Protein AF-A0A853IMN4-F1 (afdb_monomer_lite)

Radius of gyration: 18.8 Å; chains: 1; bounding box: 45×35×50 Å

Foldseek 3Di:
DDQDVVCLQPFWRWKDFPNHTDDCVQWPDWDFDFDLALPARKIKTKGQCPVVCVCPVVVDDAQGKMWTFTDDSVCPPDHTFIFIWGFHDWDADPRRITIGITGGPQSVQLQDFDQAKDKAAQHFLQRLVVVSGPPDDDDDDGDGSDDIFMRHGRRGNSVSNVVVCVVRVHTDGDDTDD

pLDDT: mean 88.65, std 12.36, range [36.19, 98.19]

Structure (mmCIF, N/CA/C/O backbone):
data_AF-A0A853IMN4-F1
#
_entry.id   AF-A0A853IMN4-F1
#
loop_
_atom_site.group_PDB
_atom_site.id
_atom_site.type_symbol
_atom_site.label_atom_id
_atom_site.label_alt_id
_atom_site.label_comp_id
_atom_site.label_asym_id
_atom_site.label_entity_id
_atom_site.label_seq_id
_atom_site.pdbx_PDB_ins_code
_atom_site.Cartn_x
_atom_site.Cartn_y
_atom_site.Cartn_z
_atom_site.occupancy
_atom_site.B_iso_or_equiv
_atom_site.auth_seq_id
_atom_site.auth_comp_id
_atom_site.auth_asym_id
_atom_site.auth_atom_id
_atom_site.pdbx_PDB_model_num
ATOM 1 N N . MET A 1 1 ? 11.941 -23.647 -8.951 1.00 38.19 1 MET A N 1
ATOM 2 C CA . MET A 1 1 ? 12.574 -22.431 -9.501 1.00 38.19 1 MET A CA 1
ATOM 3 C C . MET A 1 1 ? 13.922 -22.305 -8.824 1.00 38.19 1 MET A C 1
ATOM 5 O O . MET A 1 1 ? 13.941 -22.283 -7.604 1.00 38.19 1 MET A O 1
ATOM 9 N N . ALA A 1 2 ? 15.027 -22.359 -9.567 1.00 36.19 2 ALA A N 1
ATOM 10 C CA . ALA A 1 2 ? 16.349 -22.163 -8.977 1.00 36.19 2 ALA A CA 1
ATOM 11 C C . ALA A 1 2 ? 16.532 -20.666 -8.698 1.00 36.19 2 ALA A C 1
ATOM 13 O O . ALA A 1 2 ? 16.331 -19.859 -9.606 1.00 36.19 2 ALA A O 1
ATOM 14 N N . ALA A 1 3 ? 16.856 -20.307 -7.455 1.00 42.94 3 ALA A N 1
ATOM 15 C CA . ALA A 1 3 ? 17.214 -18.942 -7.097 1.00 42.94 3 ALA A CA 1
ATOM 16 C C . ALA A 1 3 ? 18.430 -18.513 -7.930 1.00 42.94 3 ALA A C 1
ATOM 18 O O . ALA A 1 3 ? 19.404 -19.259 -8.053 1.00 42.94 3 ALA A O 1
ATOM 19 N N . ASN A 1 4 ? 18.351 -17.338 -8.552 1.00 45.50 4 ASN A N 1
ATOM 20 C CA . ASN A 1 4 ? 19.475 -16.763 -9.275 1.00 45.50 4 ASN A CA 1
ATOM 21 C C . ASN A 1 4 ? 20.538 -16.346 -8.236 1.00 45.50 4 ASN A C 1
ATOM 23 O O . ASN A 1 4 ? 20.240 -15.482 -7.408 1.00 45.50 4 ASN A O 1
ATOM 27 N N . PRO A 1 5 ? 21.756 -16.923 -8.250 1.00 48.47 5 PRO A N 1
ATOM 28 C CA . PRO A 1 5 ? 22.767 -16.702 -7.208 1.00 48.47 5 PRO A CA 1
ATOM 29 C C . PRO A 1 5 ? 23.218 -15.236 -7.079 1.00 48.47 5 PRO A C 1
ATOM 31 O O . PRO A 1 5 ? 23.831 -14.865 -6.086 1.00 48.47 5 PRO A O 1
ATOM 34 N N . ALA A 1 6 ? 22.890 -14.373 -8.048 1.00 53.88 6 ALA A N 1
ATOM 35 C CA . ALA A 1 6 ? 23.162 -12.937 -7.976 1.00 53.88 6 ALA A CA 1
ATOM 36 C C . ALA A 1 6 ? 22.284 -12.167 -6.959 1.00 53.88 6 ALA A C 1
ATOM 38 O O . ALA A 1 6 ? 22.635 -11.045 -6.602 1.00 53.88 6 ALA A O 1
ATOM 39 N N . PHE A 1 7 ? 21.173 -12.744 -6.479 1.00 54.94 7 PHE A N 1
ATOM 40 C CA . PHE A 1 7 ? 20.191 -12.060 -5.617 1.00 54.94 7 PHE A CA 1
ATOM 41 C C . PHE A 1 7 ? 20.021 -12.691 -4.223 1.00 54.94 7 PHE A C 1
ATOM 43 O O . PHE A 1 7 ? 19.096 -12.331 -3.495 1.00 54.94 7 PHE A O 1
ATOM 50 N N . GLU A 1 8 ? 20.930 -13.584 -3.816 1.00 51.34 8 GLU A N 1
ATOM 51 C CA . GLU A 1 8 ? 20.818 -14.413 -2.599 1.00 51.34 8 GLU A CA 1
ATOM 52 C C . GLU A 1 8 ? 20.696 -13.605 -1.282 1.00 51.34 8 GLU A C 1
ATOM 54 O O . GLU A 1 8 ? 20.323 -14.148 -0.243 1.00 51.34 8 GLU A O 1
ATOM 59 N N . HIS A 1 9 ? 20.956 -12.290 -1.311 1.00 60.59 9 HIS A N 1
ATOM 60 C CA . HIS A 1 9 ? 20.888 -11.392 -0.147 1.00 60.59 9 HIS A CA 1
ATOM 61 C C . HIS A 1 9 ? 20.111 -10.084 -0.384 1.00 60.59 9 HIS A C 1
ATOM 63 O O . HIS A 1 9 ? 20.231 -9.145 0.404 1.00 60.59 9 HIS A O 1
ATOM 69 N N . VAL A 1 10 ? 19.344 -9.975 -1.472 1.00 77.50 10 VAL A N 1
ATOM 70 C CA . VAL A 1 10 ? 18.603 -8.744 -1.797 1.00 77.50 10 VAL A CA 1
ATOM 71 C C . VAL A 1 10 ? 17.224 -8.771 -1.136 1.00 77.50 10 VAL A C 1
ATOM 73 O O . VAL A 1 10 ? 16.565 -9.799 -1.105 1.00 77.50 10 VAL A O 1
ATOM 76 N N . LEU A 1 11 ? 16.758 -7.645 -0.592 1.00 86.06 11 LEU A N 1
ATOM 77 C CA . LEU A 1 11 ? 15.430 -7.580 0.035 1.00 86.06 11 LEU A CA 1
ATOM 78 C C . LEU A 1 11 ? 14.310 -7.936 -0.958 1.00 86.06 11 LEU A C 1
ATOM 80 O O . LEU A 1 11 ? 13.369 -8.627 -0.596 1.00 86.06 11 LEU A O 1
ATOM 84 N N . ILE A 1 12 ? 14.404 -7.472 -2.204 1.00 90.62 12 ILE A N 1
ATOM 85 C CA . ILE A 1 12 ? 13.413 -7.741 -3.252 1.00 90.62 12 ILE A CA 1
ATOM 86 C C . ILE A 1 12 ? 13.832 -8.973 -4.047 1.00 90.62 12 ILE A C 1
ATOM 88 O O . ILE A 1 12 ? 14.856 -8.945 -4.726 1.00 90.62 12 ILE A O 1
ATOM 92 N N . GLN A 1 13 ? 13.012 -10.019 -3.983 1.00 89.81 13 GLN A N 1
ATOM 93 C CA . GLN A 1 13 ? 13.239 -11.293 -4.670 1.00 89.81 13 GLN A CA 1
ATOM 94 C C . GLN A 1 13 ? 12.477 -11.385 -5.992 1.00 89.81 13 GLN A C 1
ATOM 96 O O . GLN A 1 13 ? 12.977 -11.928 -6.974 1.00 89.81 13 GLN A O 1
ATOM 101 N N . GLU A 1 14 ? 11.262 -10.837 -6.036 1.00 92.62 14 GLU A N 1
ATOM 102 C CA . GLU A 1 14 ? 10.428 -10.831 -7.235 1.00 92.62 14 GLU A CA 1
ATOM 103 C C . GLU A 1 14 ? 9.526 -9.595 -7.248 1.00 92.62 14 GLU A C 1
ATOM 105 O O . GLU A 1 14 ? 9.024 -9.165 -6.210 1.00 92.62 14 GLU A O 1
ATOM 110 N N . VAL A 1 15 ? 9.287 -9.039 -8.435 1.00 95.12 15 VAL A N 1
ATOM 111 C CA . VAL A 1 15 ? 8.252 -8.026 -8.664 1.00 95.12 15 VAL A CA 1
ATOM 112 C C . VAL A 1 15 ? 7.382 -8.499 -9.819 1.00 95.12 15 VAL A C 1
ATOM 114 O O . VAL A 1 15 ? 7.893 -8.858 -10.876 1.00 95.12 15 VAL A O 1
ATOM 117 N N . ARG A 1 16 ? 6.064 -8.494 -9.633 1.00 95.81 16 ARG A N 1
ATOM 118 C CA . ARG A 1 16 ? 5.072 -8.864 -10.645 1.00 95.81 16 ARG A CA 1
ATOM 119 C C . ARG A 1 16 ? 4.090 -7.732 -10.886 1.00 95.81 16 ARG A C 1
ATOM 121 O O . ARG A 1 16 ? 3.595 -7.110 -9.946 1.00 95.81 16 ARG A O 1
ATOM 128 N N . TYR A 1 17 ? 3.738 -7.542 -12.148 1.00 95.62 17 TYR A N 1
ATOM 129 C CA . TYR A 1 17 ? 2.663 -6.667 -12.588 1.00 95.62 17 TYR A CA 1
ATOM 130 C C . TYR A 1 17 ? 1.654 -7.492 -13.391 1.00 95.62 17 TYR A C 1
ATOM 132 O O . TYR A 1 17 ? 2.023 -8.101 -14.392 1.00 95.62 17 TYR A O 1
ATOM 140 N N . GLN A 1 18 ? 0.395 -7.545 -12.938 1.00 89.75 18 GLN A N 1
ATOM 141 C CA . GLN A 1 18 ? -0.661 -8.371 -13.556 1.00 89.75 18 GLN A CA 1
ATOM 142 C C . GLN A 1 18 ? -0.185 -9.811 -13.850 1.00 89.75 18 GLN A C 1
ATOM 144 O O . GLN A 1 18 ? -0.261 -10.291 -14.978 1.00 89.75 18 GLN A O 1
ATOM 149 N N . ASP A 1 19 ? 0.402 -10.459 -12.839 1.00 85.44 19 ASP A N 1
ATOM 150 C CA . ASP A 1 19 ? 0.994 -11.808 -12.888 1.00 85.44 19 ASP A CA 1
ATOM 151 C C . ASP A 1 19 ? 2.242 -11.984 -13.771 1.00 85.44 19 ASP A C 1
ATOM 153 O O . ASP A 1 19 ? 2.910 -13.020 -13.682 1.00 85.44 19 ASP A O 1
ATOM 157 N N . LYS A 1 20 ? 2.635 -10.968 -14.547 1.00 91.75 20 LYS A N 1
ATOM 158 C CA . LYS A 1 20 ? 3.873 -10.975 -15.334 1.00 91.75 20 LYS A CA 1
ATOM 159 C C . LYS A 1 20 ? 5.062 -10.568 -14.456 1.00 91.75 20 LYS A C 1
ATOM 161 O O . LYS A 1 20 ? 5.008 -9.495 -13.849 1.00 91.75 20 LYS A O 1
ATOM 166 N N . PRO A 1 21 ? 6.129 -11.380 -14.373 1.00 92.69 21 PRO A N 1
ATOM 167 C CA . PRO A 1 21 ? 7.332 -10.995 -13.648 1.00 92.69 21 PRO A CA 1
ATOM 168 C C . PR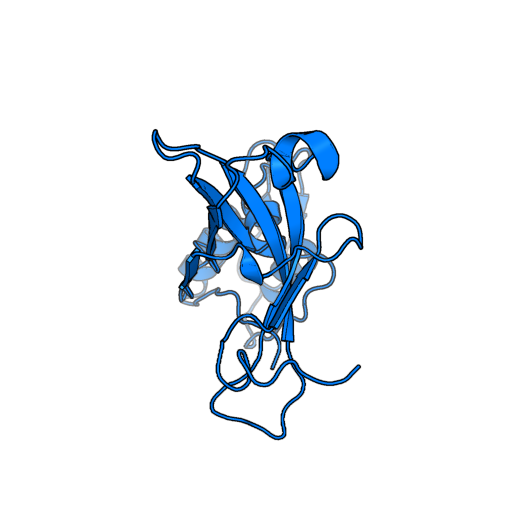O A 1 21 ? 8.049 -9.851 -14.374 1.00 92.69 21 PRO A C 1
ATOM 170 O O . PRO A 1 21 ? 8.172 -9.863 -15.599 1.00 92.69 21 PRO A O 1
ATOM 173 N N . LEU A 1 22 ? 8.520 -8.870 -13.610 1.00 92.75 22 LEU A N 1
ATOM 174 C CA . LEU A 1 22 ? 9.454 -7.857 -14.084 1.00 92.75 22 LEU A CA 1
ATOM 175 C C . LEU A 1 22 ? 10.862 -8.451 -14.065 1.00 92.75 22 LEU A C 1
ATOM 177 O O . LEU A 1 22 ? 11.249 -9.122 -13.106 1.00 92.75 22 LEU A O 1
ATOM 181 N N . ASP A 1 23 ? 11.640 -8.175 -15.109 1.00 90.56 23 ASP A N 1
ATOM 182 C CA . ASP A 1 23 ? 13.041 -8.575 -15.149 1.00 90.56 23 ASP A CA 1
ATOM 183 C C . ASP A 1 23 ? 13.869 -7.675 -14.218 1.00 90.56 23 ASP A C 1
ATOM 185 O O . ASP A 1 23 ? 14.118 -6.498 -14.498 1.00 90.56 23 ASP A O 1
ATOM 189 N N . LEU A 1 24 ? 14.290 -8.237 -13.082 1.00 90.19 24 LEU A N 1
ATOM 190 C CA . LEU A 1 24 ? 15.082 -7.524 -12.080 1.00 90.19 24 LEU A CA 1
ATOM 191 C C . LEU A 1 24 ? 16.518 -7.234 -12.539 1.00 90.19 24 LEU A C 1
ATOM 193 O O . LEU A 1 24 ? 17.211 -6.476 -11.868 1.00 90.19 24 LEU A O 1
ATOM 197 N N . SER A 1 25 ? 16.976 -7.760 -13.681 1.00 89.25 25 SER A N 1
ATOM 198 C CA . SER A 1 25 ? 18.266 -7.355 -14.262 1.00 89.25 25 SER A CA 1
ATOM 199 C C . SER A 1 25 ? 18.288 -5.886 -14.706 1.00 89.25 25 SER A C 1
ATOM 201 O O . SER A 1 25 ? 19.362 -5.292 -14.811 1.00 89.25 25 SER A O 1
ATOM 203 N N . TRP A 1 26 ? 17.116 -5.274 -14.912 1.00 91.25 26 TRP A N 1
ATOM 204 C CA . TRP A 1 26 ? 16.971 -3.844 -15.202 1.00 91.25 26 TRP A CA 1
ATOM 205 C C . TRP A 1 26 ? 16.748 -2.987 -13.949 1.00 91.25 26 TRP A C 1
ATOM 207 O O . TRP A 1 26 ? 16.636 -1.765 -14.061 1.00 91.25 26 TRP A O 1
ATOM 217 N N . LEU A 1 27 ? 16.696 -3.592 -12.757 1.00 92.88 27 LEU A N 1
ATOM 218 C CA . LEU A 1 27 ? 16.593 -2.871 -11.492 1.00 92.88 27 LEU A CA 1
ATOM 219 C C . LEU A 1 27 ? 17.935 -2.223 -11.137 1.00 92.88 27 LEU A C 1
ATOM 221 O O . LEU A 1 27 ? 18.934 -2.901 -10.923 1.00 92.88 27 LEU A O 1
ATOM 225 N N . ILE A 1 28 ? 17.935 -0.894 -11.044 1.00 93.69 28 ILE A N 1
ATOM 226 C CA . ILE A 1 28 ? 19.098 -0.092 -10.646 1.00 93.69 28 ILE A CA 1
ATOM 227 C C . ILE A 1 28 ? 19.129 0.065 -9.126 1.00 93.69 28 ILE A C 1
ATOM 229 O O . ILE A 1 28 ? 20.169 -0.091 -8.492 1.00 93.69 28 ILE A O 1
ATOM 233 N N . GLU A 1 29 ? 17.983 0.407 -8.538 1.00 93.75 29 GLU A N 1
ATOM 234 C CA . GLU A 1 29 ? 17.865 0.714 -7.116 1.00 93.75 29 GLU A CA 1
ATOM 235 C C . GLU A 1 29 ? 16.470 0.346 -6.617 1.00 93.75 29 GLU A C 1
ATOM 237 O O . GLU A 1 29 ? 15.469 0.567 -7.303 1.00 93.75 29 GLU A O 1
ATOM 242 N N . ALA A 1 30 ? 16.407 -0.162 -5.390 1.00 94.06 30 ALA A N 1
ATOM 243 C CA . ALA A 1 30 ? 15.166 -0.362 -4.671 1.00 94.06 30 ALA A CA 1
ATOM 244 C C . ALA A 1 30 ? 15.275 0.193 -3.252 1.00 94.06 30 ALA A C 1
ATOM 246 O O . ALA A 1 30 ? 16.203 -0.141 -2.516 1.00 94.06 30 ALA A O 1
ATOM 247 N N . VAL A 1 31 ? 14.297 1.005 -2.858 1.00 94.81 31 VAL A N 1
ATOM 248 C CA . VAL A 1 31 ? 14.200 1.566 -1.509 1.00 94.81 31 VAL A CA 1
ATOM 249 C C . VAL A 1 31 ? 12.870 1.163 -0.900 1.00 94.81 31 VAL A C 1
ATOM 251 O O . VAL A 1 31 ? 11.808 1.538 -1.397 1.00 94.81 31 VAL A O 1
ATOM 254 N N . TYR A 1 32 ? 12.937 0.427 0.203 1.00 93.56 32 TYR A N 1
ATOM 255 C CA . TYR A 1 32 ? 11.785 0.066 1.017 1.00 93.56 32 TYR A CA 1
ATOM 256 C C . TYR A 1 32 ? 11.798 0.893 2.306 1.00 93.56 32 TYR A C 1
ATOM 258 O O . TYR A 1 32 ? 12.815 0.966 2.993 1.00 93.56 32 TYR A O 1
ATOM 266 N N . ILE A 1 33 ? 10.688 1.571 2.601 1.00 93.94 33 ILE A N 1
ATOM 267 C CA . ILE A 1 33 ? 10.574 2.505 3.727 1.00 93.94 33 ILE A CA 1
ATOM 268 C C . ILE A 1 33 ? 9.405 2.081 4.605 1.00 93.94 33 ILE A C 1
ATOM 270 O O . ILE A 1 33 ? 8.250 2.173 4.184 1.00 93.94 33 ILE A O 1
ATOM 274 N N . GLU A 1 34 ? 9.706 1.713 5.845 1.00 91.00 34 GLU A N 1
ATOM 275 C CA . GLU A 1 34 ? 8.718 1.424 6.882 1.00 91.00 34 GLU A CA 1
ATOM 276 C C . GLU A 1 34 ? 8.521 2.622 7.805 1.00 91.00 34 GLU A C 1
ATOM 278 O O . GLU A 1 34 ? 9.427 3.424 8.039 1.00 91.00 34 GLU A O 1
ATOM 283 N N . THR A 1 35 ? 7.307 2.758 8.330 1.00 91.81 35 THR A N 1
ATOM 284 C CA . THR A 1 35 ? 6.931 3.878 9.192 1.00 91.81 35 THR A CA 1
ATOM 285 C C . THR A 1 35 ? 6.022 3.399 10.309 1.00 91.81 35 THR A C 1
ATOM 287 O O . THR A 1 35 ? 5.100 2.627 10.069 1.00 91.81 35 THR A O 1
ATOM 290 N N . LEU A 1 36 ? 6.205 3.936 11.517 1.00 91.38 36 LEU A N 1
ATOM 291 C CA . LEU A 1 36 ? 5.327 3.678 12.668 1.00 91.38 36 LEU A CA 1
ATOM 292 C C . LEU A 1 36 ? 4.047 4.536 12.648 1.00 91.38 36 LEU A C 1
ATOM 294 O O . LEU A 1 36 ? 3.514 4.929 13.683 1.00 91.38 36 LEU A O 1
ATOM 298 N N . ASP A 1 37 ? 3.562 4.853 11.451 1.00 90.75 37 ASP A N 1
ATOM 299 C CA . ASP A 1 37 ? 2.305 5.542 11.197 1.00 90.75 37 ASP A CA 1
ATOM 300 C C . ASP A 1 37 ? 1.721 5.085 9.850 1.00 90.75 37 ASP A C 1
ATOM 302 O O . ASP A 1 37 ? 2.339 4.337 9.095 1.00 90.75 37 ASP A O 1
ATOM 306 N N . LEU A 1 38 ? 0.530 5.578 9.509 1.00 93.75 38 LEU A N 1
ATOM 307 C CA . LEU A 1 38 ? -0.136 5.277 8.235 1.00 93.75 38 LEU A CA 1
ATOM 308 C C . LEU A 1 38 ? 0.441 6.070 7.037 1.00 93.75 38 LEU A C 1
ATOM 310 O O . LEU A 1 38 ? -0.300 6.416 6.107 1.00 93.75 38 LEU A O 1
ATOM 314 N N . SER A 1 39 ? 1.722 6.465 7.054 1.00 92.25 39 SER A N 1
ATOM 315 C CA . SER A 1 39 ? 2.353 7.181 5.935 1.00 92.25 39 SER A CA 1
ATOM 316 C C . SER A 1 39 ? 3.044 6.259 4.924 1.00 92.25 39 SER A C 1
ATOM 318 O O . SER A 1 39 ? 3.054 6.618 3.740 1.00 92.25 39 SER A O 1
ATOM 320 N N . GLY A 1 40 ? 3.512 5.089 5.354 1.00 91.69 40 GLY A N 1
ATOM 321 C CA . GLY A 1 40 ? 4.018 3.969 4.559 1.00 91.69 40 GLY A CA 1
ATOM 322 C C . GLY A 1 40 ? 3.373 2.640 4.988 1.00 91.69 40 GLY A C 1
ATOM 323 O O . GLY A 1 40 ? 2.377 2.686 5.712 1.00 91.69 40 GLY A O 1
ATOM 324 N N . PRO A 1 41 ? 3.903 1.484 4.547 1.00 94.19 41 PRO A N 1
ATOM 325 C CA . PRO A 1 41 ? 5.174 1.314 3.841 1.00 94.19 41 PRO A CA 1
ATOM 326 C C . PRO A 1 41 ? 5.192 1.881 2.424 1.00 94.19 41 PRO A C 1
ATOM 328 O O . PRO A 1 41 ? 4.163 1.925 1.743 1.00 94.19 41 PRO A O 1
ATOM 331 N N . LYS A 1 42 ? 6.367 2.327 1.980 1.00 96.69 42 LYS A N 1
ATOM 332 C CA . LYS A 1 42 ? 6.607 2.815 0.616 1.00 96.69 42 LYS A CA 1
ATOM 333 C C . LYS A 1 42 ? 7.675 1.975 -0.058 1.00 96.69 42 LYS A C 1
ATOM 335 O O . LYS A 1 42 ? 8.622 1.542 0.592 1.00 96.69 42 LYS A O 1
ATOM 340 N N . LEU A 1 43 ? 7.533 1.829 -1.365 1.00 97.25 43 LEU A N 1
ATOM 341 C CA . LEU A 1 43 ? 8.507 1.164 -2.211 1.00 97.25 43 LEU A CA 1
ATOM 342 C C . LEU A 1 43 ? 8.862 2.092 -3.368 1.00 97.25 43 LEU A C 1
ATOM 344 O O . LEU A 1 43 ? 7.974 2.571 -4.066 1.00 97.25 43 LEU A O 1
ATOM 348 N N . ILE A 1 44 ? 10.147 2.353 -3.564 1.00 97.81 44 ILE A N 1
ATOM 349 C CA . ILE A 1 44 ? 10.657 3.117 -4.701 1.00 97.81 44 ILE A CA 1
ATOM 350 C C . ILE A 1 44 ? 11.525 2.174 -5.522 1.00 97.81 44 ILE A C 1
ATOM 352 O O . ILE A 1 44 ? 12.504 1.647 -4.999 1.00 97.81 44 ILE A O 1
ATOM 356 N N . LEU A 1 45 ? 11.168 1.960 -6.787 1.00 97.06 45 LEU A N 1
ATOM 357 C CA . LEU A 1 45 ? 11.949 1.155 -7.730 1.00 97.06 45 LEU A CA 1
ATOM 358 C C . LEU A 1 45 ? 12.493 2.064 -8.824 1.00 97.06 45 LEU A C 1
ATOM 360 O O . LEU A 1 45 ? 11.715 2.774 -9.457 1.00 97.06 45 LEU A O 1
ATOM 364 N N . LYS A 1 46 ? 13.801 2.029 -9.069 1.00 96.62 46 LYS A N 1
ATOM 365 C CA . LYS A 1 46 ? 14.421 2.658 -10.238 1.00 96.62 46 LYS A CA 1
ATOM 366 C C . LYS A 1 46 ? 14.806 1.583 -11.237 1.00 96.62 46 LYS A C 1
ATOM 368 O O . LYS A 1 46 ? 15.595 0.696 -10.918 1.00 96.62 46 LYS A O 1
ATOM 373 N N . LEU A 1 47 ? 14.247 1.676 -12.433 1.00 95.50 47 LEU A N 1
ATOM 374 C CA . LEU A 1 47 ? 14.375 0.693 -13.498 1.00 95.50 47 LEU A CA 1
ATOM 375 C C . LEU A 1 47 ? 15.004 1.356 -14.723 1.00 95.50 47 LEU A C 1
ATOM 377 O O . LEU A 1 47 ? 14.634 2.472 -15.083 1.00 95.50 47 LEU A O 1
ATOM 381 N N . ASN A 1 48 ? 15.935 0.672 -15.376 1.00 95.19 48 ASN A N 1
ATOM 382 C CA . ASN A 1 48 ? 16.448 1.089 -16.675 1.00 95.19 48 ASN A CA 1
ATOM 383 C C . ASN A 1 48 ? 15.407 0.763 -17.760 1.00 95.19 48 ASN A C 1
ATOM 385 O O . ASN A 1 48 ? 15.186 -0.407 -18.054 1.00 95.19 48 ASN A O 1
ATOM 389 N N . ASP A 1 49 ? 14.774 1.782 -18.347 1.00 93.94 49 ASP A N 1
ATOM 390 C CA . ASP A 1 49 ? 13.681 1.642 -19.323 1.00 93.94 49 ASP A CA 1
ATOM 391 C C . ASP A 1 49 ? 14.024 2.292 -20.678 1.00 93.94 49 ASP A C 1
ATOM 393 O O . ASP A 1 49 ? 13.184 2.925 -21.320 1.00 93.94 49 ASP A O 1
ATOM 397 N N . ARG A 1 50 ? 15.281 2.154 -21.128 1.00 91.44 50 ARG A N 1
ATOM 398 C CA . ARG A 1 50 ? 15.755 2.687 -22.425 1.00 91.44 50 ARG A CA 1
ATOM 399 C C . ARG A 1 50 ? 14.944 2.200 -23.622 1.00 91.44 50 ARG A C 1
ATOM 401 O O . ARG A 1 50 ? 14.667 2.980 -24.525 1.00 91.44 50 ARG A O 1
ATOM 408 N N . GLU A 1 51 ? 14.548 0.934 -23.597 1.00 90.62 51 GLU A N 1
ATOM 409 C CA . GLU A 1 51 ? 13.780 0.290 -24.668 1.00 90.62 51 GLU A CA 1
ATOM 410 C C . GLU A 1 51 ? 12.256 0.398 -24.450 1.00 90.62 51 GLU A C 1
ATOM 412 O O . GLU A 1 51 ? 11.489 -0.234 -25.164 1.00 90.62 51 GLU A O 1
ATOM 417 N N . ALA A 1 52 ? 11.805 1.181 -23.458 1.00 89.50 52 ALA A N 1
ATOM 418 C CA . ALA A 1 52 ? 10.392 1.388 -23.112 1.00 89.50 52 ALA A CA 1
ATOM 419 C C . ALA A 1 52 ? 9.586 0.116 -22.760 1.00 89.50 52 ALA A C 1
ATOM 421 O O . ALA A 1 52 ? 8.353 0.129 -22.775 1.00 89.50 52 ALA A O 1
ATOM 422 N N . ILE A 1 53 ? 10.258 -0.968 -22.370 1.00 90.50 53 ILE A N 1
ATOM 423 C CA . ILE A 1 53 ? 9.651 -2.278 -22.095 1.00 90.50 53 ILE A CA 1
ATOM 424 C C . ILE A 1 53 ? 8.638 -2.203 -20.944 1.00 90.50 53 ILE A C 1
ATOM 426 O O . ILE A 1 53 ? 7.573 -2.821 -20.994 1.00 90.50 53 ILE A O 1
ATOM 430 N N . PHE A 1 54 ? 8.911 -1.422 -19.896 1.00 91.06 54 PHE A N 1
ATOM 431 C CA . PHE A 1 54 ? 8.004 -1.347 -18.746 1.00 91.06 54 PHE A CA 1
ATOM 432 C C . PHE A 1 54 ? 6.723 -0.559 -19.046 1.00 91.06 54 PHE A C 1
ATOM 434 O O . PHE A 1 54 ? 5.662 -0.858 -18.493 1.00 91.06 54 PHE A O 1
ATOM 441 N N . ARG A 1 55 ? 6.806 0.450 -19.914 1.00 90.56 55 ARG A N 1
ATOM 442 C CA . ARG A 1 55 ? 5.686 1.353 -20.209 1.00 90.56 55 ARG A CA 1
ATOM 443 C C . ARG A 1 55 ? 4.857 0.896 -21.398 1.00 90.56 55 ARG A C 1
ATOM 445 O O . ARG A 1 55 ? 3.634 0.961 -21.312 1.00 90.56 55 ARG A O 1
ATOM 452 N N . ASP A 1 56 ? 5.504 0.421 -22.456 1.00 90.75 56 ASP A N 1
ATOM 453 C CA . ASP A 1 56 ? 4.839 0.122 -23.723 1.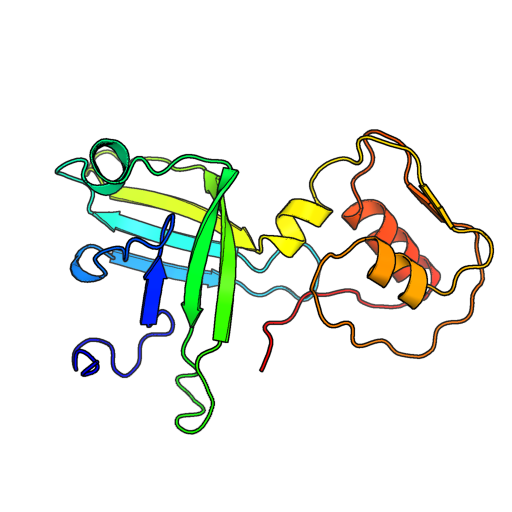00 90.75 56 ASP A CA 1
ATOM 454 C C . ASP A 1 56 ? 4.481 -1.367 -23.815 1.00 90.75 56 ASP A C 1
ATOM 456 O O . ASP A 1 56 ? 3.323 -1.700 -24.076 1.00 90.75 56 ASP A O 1
ATOM 460 N N . ASP A 1 57 ? 5.424 -2.262 -23.501 1.00 89.94 57 ASP A N 1
ATOM 461 C CA . ASP A 1 57 ? 5.195 -3.710 -23.610 1.00 89.94 57 ASP A CA 1
ATOM 462 C C . ASP A 1 57 ? 4.428 -4.265 -22.403 1.00 89.94 57 ASP A C 1
ATOM 464 O O . ASP A 1 57 ? 3.448 -5.008 -22.546 1.00 89.94 57 ASP A O 1
ATOM 468 N N . LEU A 1 58 ? 4.867 -3.914 -21.188 1.00 90.44 58 LEU A N 1
ATOM 469 C CA . LEU A 1 58 ? 4.179 -4.308 -19.957 1.00 90.44 58 LEU A CA 1
ATOM 470 C C . LEU A 1 58 ? 2.967 -3.424 -19.662 1.00 90.44 58 LEU A C 1
ATOM 472 O O . LEU A 1 58 ? 2.033 -3.902 -19.021 1.00 90.44 58 LEU A O 1
ATOM 476 N N . GLY A 1 59 ? 2.940 -2.183 -20.155 1.00 92.81 59 GLY A N 1
ATOM 477 C CA . GLY A 1 59 ? 1.775 -1.310 -20.023 1.00 92.81 59 GLY A CA 1
ATOM 478 C C . GLY A 1 59 ? 1.551 -0.758 -18.615 1.00 92.81 59 GLY A C 1
ATOM 479 O O . GLY A 1 59 ? 0.409 -0.422 -18.298 1.00 92.81 59 GLY A O 1
ATOM 480 N N . ILE A 1 60 ? 2.592 -0.689 -17.774 1.00 94.62 60 ILE A N 1
ATOM 481 C CA . ILE A 1 60 ? 2.476 -0.287 -16.364 1.00 94.62 60 ILE A CA 1
ATOM 482 C C . ILE A 1 60 ? 1.933 1.143 -16.259 1.00 94.62 60 ILE A C 1
ATOM 484 O O . ILE A 1 60 ? 2.437 2.057 -16.919 1.00 94.62 60 ILE A O 1
ATOM 488 N N . LYS A 1 61 ? 0.928 1.359 -15.398 1.00 94.94 61 LYS A N 1
ATOM 489 C CA . LYS A 1 61 ? 0.318 2.679 -15.182 1.00 94.94 61 LYS A CA 1
ATOM 490 C C . LYS A 1 61 ? 0.241 3.072 -13.705 1.00 94.94 61 LYS A C 1
ATOM 492 O O . LYS A 1 61 ? 0.206 2.216 -12.818 1.00 94.94 61 LYS A O 1
ATOM 497 N N . PRO A 1 62 ? 0.145 4.384 -13.419 1.00 95.88 62 PRO A N 1
ATOM 498 C CA . PRO A 1 62 ? -0.210 4.858 -12.091 1.00 95.88 62 PRO A CA 1
ATOM 499 C C . PRO A 1 62 ? -1.557 4.295 -11.619 1.00 95.88 62 PRO A C 1
ATOM 501 O O . PRO A 1 62 ? -2.476 4.081 -12.406 1.00 95.88 62 PRO A O 1
ATOM 504 N N . PHE A 1 63 ? -1.669 4.139 -10.305 1.00 95.38 63 PHE A N 1
ATOM 505 C CA . PHE A 1 63 ? -2.794 3.605 -9.532 1.00 95.38 63 PHE A CA 1
ATOM 506 C C . PHE A 1 63 ? -3.083 2.114 -9.710 1.00 95.38 63 PHE A C 1
ATOM 508 O O . PHE A 1 63 ? -4.039 1.608 -9.126 1.00 95.38 63 PHE A O 1
ATOM 515 N N . GLU A 1 64 ? -2.239 1.399 -10.447 1.00 95.94 64 GLU A N 1
ATOM 516 C CA . GLU A 1 64 ? -2.262 -0.060 -10.505 1.00 95.94 64 GLU A CA 1
ATOM 517 C C . GLU A 1 64 ? -1.328 -0.675 -9.457 1.00 95.94 64 GLU A C 1
ATOM 519 O O . GLU A 1 64 ? -0.498 0.013 -8.856 1.00 95.94 64 GLU A O 1
ATOM 524 N N . THR A 1 65 ? -1.481 -1.978 -9.218 1.00 95.69 65 THR A N 1
ATOM 525 C CA . THR A 1 65 ? -0.813 -2.678 -8.117 1.00 95.69 65 THR A CA 1
ATOM 526 C C . THR A 1 65 ? 0.308 -3.590 -8.617 1.00 95.69 65 THR A C 1
ATOM 528 O O . THR A 1 65 ? 0.102 -4.419 -9.504 1.00 95.69 65 THR A O 1
ATOM 531 N N . LEU A 1 66 ? 1.475 -3.489 -7.984 1.00 96.94 66 LEU A N 1
ATOM 532 C CA . LEU A 1 66 ? 2.568 -4.455 -8.062 1.00 96.94 66 LEU A CA 1
ATOM 533 C C . LEU A 1 66 ? 2.445 -5.478 -6.934 1.00 96.94 66 LEU A C 1
ATOM 535 O O . LEU A 1 66 ? 2.122 -5.115 -5.805 1.00 96.94 66 LEU A O 1
ATOM 539 N N . THR A 1 67 ? 2.747 -6.740 -7.226 1.00 96.12 67 THR A N 1
ATOM 540 C CA . THR A 1 67 ? 2.952 -7.780 -6.207 1.00 96.12 67 THR A CA 1
ATOM 541 C C . THR A 1 67 ? 4.447 -8.009 -6.053 1.00 96.12 67 THR A C 1
ATOM 543 O O . THR A 1 67 ? 5.134 -8.240 -7.043 1.00 96.12 67 THR A O 1
ATOM 546 N N . VAL A 1 68 ? 4.957 -7.896 -4.835 1.00 94.69 68 VAL A N 1
ATOM 547 C CA . VAL A 1 68 ? 6.387 -7.894 -4.531 1.00 94.69 68 VAL A CA 1
ATOM 548 C C . VAL A 1 68 ? 6.671 -8.968 -3.498 1.00 94.69 68 VAL A C 1
ATOM 550 O O . VAL A 1 68 ? 6.048 -8.989 -2.440 1.00 94.69 68 VAL A O 1
ATOM 553 N N . THR A 1 69 ? 7.624 -9.836 -3.807 1.00 92.31 69 THR A N 1
ATOM 554 C CA . THR A 1 69 ? 8.133 -10.854 -2.891 1.00 92.31 69 THR A CA 1
ATOM 555 C C . THR A 1 69 ? 9.373 -10.296 -2.204 1.00 92.31 69 THR A C 1
ATOM 557 O O . THR A 1 69 ? 10.349 -9.930 -2.868 1.00 92.31 69 THR A O 1
ATOM 560 N N . LEU A 1 70 ? 9.308 -10.189 -0.880 1.00 89.62 70 LEU A N 1
ATOM 561 C CA . LEU A 1 70 ? 10.345 -9.641 -0.019 1.00 89.62 70 LEU A CA 1
ATOM 562 C C . LEU A 1 70 ? 10.982 -10.769 0.799 1.00 89.62 70 LEU A C 1
ATOM 564 O O . LEU A 1 70 ? 10.284 -11.453 1.543 1.00 89.62 70 LEU A O 1
ATOM 568 N N . ALA A 1 71 ? 12.300 -10.921 0.699 1.00 85.44 71 ALA A N 1
ATOM 569 C CA . ALA A 1 71 ? 13.054 -11.827 1.561 1.00 85.44 71 ALA A CA 1
ATOM 570 C C . ALA A 1 71 ? 13.263 -11.229 2.956 1.00 85.44 71 ALA A C 1
ATOM 572 O O . ALA A 1 71 ? 13.323 -10.006 3.131 1.00 85.44 71 ALA A O 1
ATOM 573 N N . ASP A 1 72 ? 13.477 -12.091 3.949 1.00 77.25 72 ASP A N 1
ATOM 574 C CA . ASP A 1 72 ? 14.146 -11.694 5.184 1.00 77.25 72 ASP A CA 1
ATOM 575 C C . ASP A 1 72 ? 15.638 -12.070 5.107 1.00 77.25 72 ASP A C 1
ATOM 577 O O . ASP A 1 72 ? 16.008 -13.224 5.342 1.00 77.25 72 ASP A O 1
ATOM 581 N N . PRO A 1 73 ? 16.538 -11.117 4.789 1.00 65.25 73 PRO A N 1
ATOM 582 C CA . PRO A 1 73 ? 17.961 -11.422 4.655 1.00 65.25 73 PRO A CA 1
ATOM 583 C C . PRO A 1 73 ? 18.611 -11.848 5.984 1.00 65.25 73 PRO A C 1
ATOM 585 O O . PRO A 1 73 ? 19.716 -12.393 5.975 1.00 65.25 73 PRO A O 1
ATOM 588 N N . TYR A 1 74 ? 17.951 -11.620 7.126 1.00 65.94 74 TYR A N 1
ATOM 589 C CA . TYR A 1 74 ? 18.442 -12.002 8.449 1.00 65.94 74 TYR A CA 1
ATOM 590 C C . TYR A 1 74 ? 17.874 -13.342 8.929 1.00 65.94 74 TYR A C 1
ATOM 592 O O . TYR A 1 74 ? 18.505 -14.001 9.760 1.00 65.94 74 TYR A O 1
ATOM 600 N N . ARG A 1 75 ? 16.724 -13.775 8.401 1.00 63.12 75 ARG A N 1
ATOM 601 C CA . ARG A 1 75 ? 16.033 -15.008 8.797 1.00 63.12 75 ARG A CA 1
ATOM 602 C C . ARG A 1 75 ? 15.844 -15.942 7.605 1.00 63.12 75 ARG A C 1
ATOM 604 O O . ARG A 1 75 ? 14.773 -16.052 7.028 1.00 63.12 75 ARG A O 1
ATOM 611 N N . ARG A 1 76 ? 16.918 -16.669 7.290 1.00 59.12 76 ARG A N 1
ATOM 612 C CA . ARG A 1 76 ? 17.012 -17.602 6.150 1.00 59.12 76 ARG A CA 1
ATOM 613 C C . ARG A 1 76 ? 16.007 -18.762 6.159 1.00 59.12 76 ARG A C 1
ATOM 615 O O . ARG A 1 76 ? 15.810 -19.371 5.115 1.00 59.12 76 ARG A O 1
ATOM 622 N N . ASP A 1 77 ? 15.413 -19.066 7.311 1.00 58.91 77 ASP A N 1
ATOM 623 C CA . ASP A 1 77 ? 14.457 -20.168 7.472 1.00 58.91 77 ASP A CA 1
ATOM 624 C C . ASP A 1 77 ? 12.986 -19.701 7.429 1.00 58.91 77 ASP A C 1
ATOM 626 O O . ASP A 1 77 ? 12.080 -20.534 7.499 1.00 58.91 77 ASP A O 1
ATOM 630 N N . GLU A 1 78 ? 12.731 -18.389 7.340 1.00 64.31 78 GLU A N 1
ATOM 631 C CA . GLU A 1 78 ? 11.375 -17.835 7.248 1.00 64.31 78 GLU A CA 1
ATOM 632 C C . GLU A 1 78 ? 10.922 -17.703 5.787 1.00 64.31 78 GLU A C 1
ATOM 634 O O . GLU A 1 78 ? 11.725 -17.574 4.863 1.00 64.31 78 GLU A O 1
ATOM 639 N N . LEU A 1 79 ? 9.607 -17.796 5.577 1.00 66.00 79 LEU A N 1
ATOM 640 C CA . LEU A 1 79 ? 8.994 -17.671 4.257 1.00 66.00 79 LEU A CA 1
ATOM 641 C C . LEU A 1 79 ? 9.096 -16.223 3.769 1.00 66.00 79 LEU A C 1
ATOM 643 O O . LEU A 1 79 ? 8.849 -15.295 4.536 1.00 66.00 79 LEU A O 1
ATOM 647 N N . ASP A 1 80 ? 9.386 -16.042 2.479 1.00 81.69 80 ASP A N 1
ATOM 648 C CA . ASP A 1 80 ? 9.315 -14.726 1.846 1.00 81.69 80 ASP A CA 1
ATOM 649 C C . ASP A 1 80 ? 7.927 -14.100 2.056 1.00 81.69 80 ASP A C 1
ATOM 651 O O . ASP A 1 80 ? 6.888 -14.744 1.862 1.00 81.69 80 ASP A O 1
ATOM 655 N N . THR A 1 81 ? 7.900 -12.816 2.406 1.00 86.75 81 THR A N 1
ATOM 656 C CA . THR A 1 81 ? 6.651 -12.069 2.545 1.00 86.75 81 THR A CA 1
ATOM 657 C C . THR A 1 81 ? 6.207 -11.556 1.182 1.00 86.75 81 THR A C 1
ATOM 659 O O . THR A 1 81 ? 6.969 -10.905 0.469 1.00 86.75 81 THR A O 1
ATOM 662 N N . ILE A 1 82 ? 4.942 -11.782 0.831 1.00 90.38 82 ILE A N 1
ATOM 663 C CA . ILE A 1 82 ? 4.342 -11.221 -0.383 1.00 90.38 82 ILE A CA 1
ATOM 664 C C . ILE A 1 82 ? 3.532 -9.984 -0.009 1.00 90.38 82 ILE A C 1
ATOM 666 O O . ILE A 1 82 ? 2.569 -10.063 0.754 1.00 90.38 82 ILE A O 1
ATOM 670 N N . GLU A 1 83 ? 3.887 -8.843 -0.590 1.00 91.75 83 GLU A N 1
ATOM 671 C CA . GLU A 1 83 ? 3.198 -7.574 -0.383 1.00 91.75 83 GLU A CA 1
ATOM 672 C C . GLU A 1 83 ? 2.723 -6.942 -1.686 1.00 91.75 83 GLU A C 1
ATOM 674 O O . GLU A 1 83 ? 3.257 -7.173 -2.770 1.00 91.75 83 GLU A O 1
ATOM 679 N N . ARG A 1 84 ? 1.689 -6.110 -1.572 1.00 94.56 84 ARG A N 1
ATOM 680 C CA . ARG A 1 84 ? 1.072 -5.421 -2.702 1.00 94.56 84 ARG A CA 1
ATOM 681 C C . ARG A 1 84 ? 1.259 -3.919 -2.568 1.00 94.56 84 ARG A C 1
ATOM 683 O O . ARG A 1 84 ? 0.960 -3.343 -1.522 1.00 94.56 84 ARG A O 1
ATOM 690 N N . PHE A 1 85 ? 1.718 -3.277 -3.638 1.00 96.81 85 PHE A N 1
ATOM 691 C CA . PHE A 1 85 ? 1.999 -1.843 -3.676 1.00 96.81 85 PHE A CA 1
ATOM 692 C C . PHE A 1 85 ? 1.270 -1.170 -4.832 1.00 96.81 85 PHE A C 1
ATOM 694 O O . PHE A 1 85 ? 1.467 -1.535 -5.986 1.00 96.81 85 PHE A O 1
ATOM 701 N N . ALA A 1 86 ? 0.476 -0.147 -4.534 1.00 97.19 86 ALA A N 1
ATOM 702 C CA . ALA A 1 86 ? -0.105 0.728 -5.540 1.00 97.19 86 ALA A CA 1
ATOM 703 C C . ALA A 1 86 ? 0.949 1.725 -6.046 1.00 97.19 86 ALA A C 1
ATOM 705 O O . ALA A 1 86 ? 1.600 2.413 -5.253 1.00 97.19 86 ALA A O 1
ATOM 706 N N . ILE A 1 87 ? 1.093 1.831 -7.364 1.00 98.00 87 ILE A N 1
ATOM 707 C CA . ILE A 1 87 ? 1.988 2.785 -8.021 1.00 98.00 87 ILE A CA 1
ATOM 708 C C . ILE A 1 87 ? 1.348 4.171 -7.937 1.00 98.00 87 ILE A C 1
ATOM 710 O O . ILE A 1 87 ? 0.256 4.387 -8.440 1.00 98.00 87 ILE A O 1
ATOM 714 N N . LEU A 1 88 ? 1.998 5.142 -7.306 1.00 97.50 88 LEU A N 1
ATOM 715 C CA . LEU A 1 88 ? 1.468 6.503 -7.187 1.00 97.50 88 LEU A CA 1
ATOM 716 C C . LEU A 1 88 ? 1.920 7.390 -8.343 1.00 97.50 88 LEU A C 1
ATO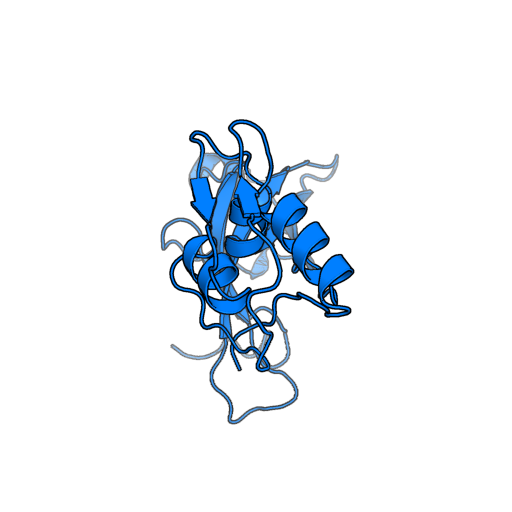M 718 O O . LEU A 1 88 ? 1.121 8.130 -8.911 1.00 97.50 88 LEU A O 1
ATOM 722 N N . THR A 1 89 ? 3.211 7.342 -8.670 1.00 97.50 89 THR A N 1
ATOM 723 C CA . THR A 1 89 ? 3.801 8.125 -9.759 1.00 97.50 89 THR A CA 1
ATOM 724 C C . THR A 1 89 ? 4.906 7.342 -10.451 1.00 97.50 89 THR A C 1
ATOM 726 O O . THR A 1 89 ? 5.514 6.449 -9.860 1.00 97.50 89 THR A O 1
ATOM 729 N N . MET A 1 90 ? 5.150 7.700 -11.712 1.00 96.75 90 MET A N 1
ATOM 730 C CA . MET A 1 90 ? 6.111 7.036 -12.592 1.00 96.75 90 MET A CA 1
ATOM 731 C C . MET A 1 90 ? 6.975 8.048 -13.371 1.00 96.75 90 MET A C 1
ATOM 733 O O . MET A 1 90 ? 6.910 8.071 -14.601 1.00 96.75 90 MET A O 1
ATOM 737 N N . PRO A 1 91 ? 7.703 8.973 -12.714 1.00 96.75 91 PRO A N 1
ATOM 738 C CA . PRO A 1 91 ? 8.563 9.903 -13.439 1.00 96.75 91 PRO A CA 1
ATOM 739 C C . PRO A 1 91 ? 9.688 9.169 -14.182 1.00 96.75 91 PRO A C 1
ATOM 741 O O . PRO A 1 91 ? 10.230 8.177 -13.693 1.00 96.75 91 PRO A O 1
ATOM 744 N N . MET A 1 92 ? 10.041 9.709 -15.346 1.00 94.75 92 MET A N 1
ATOM 745 C CA . MET A 1 92 ? 11.187 9.304 -16.157 1.00 94.75 92 MET A CA 1
ATOM 746 C C . MET A 1 92 ? 12.231 10.416 -16.116 1.00 94.75 92 MET A C 1
ATOM 748 O O . MET A 1 92 ? 11.870 11.590 -16.244 1.00 94.75 92 MET A O 1
ATOM 752 N N . ASP A 1 93 ? 13.500 10.063 -15.951 1.00 93.81 93 ASP A N 1
ATOM 753 C CA . ASP A 1 93 ? 14.592 11.026 -16.067 1.00 93.81 93 ASP A CA 1
ATOM 754 C C . ASP A 1 93 ? 15.155 11.131 -17.499 1.00 93.81 93 ASP A C 1
ATOM 756 O O . ASP A 1 93 ? 14.669 10.507 -18.444 1.00 93.81 93 ASP A O 1
ATOM 760 N N . ALA A 1 94 ? 16.180 11.969 -17.676 1.00 89.44 94 ALA A N 1
ATOM 761 C CA . ALA A 1 94 ? 16.811 12.192 -18.976 1.00 89.44 94 ALA A CA 1
ATOM 762 C C . ALA A 1 94 ? 17.615 10.981 -19.492 1.00 89.44 94 ALA A C 1
ATOM 764 O O . ALA A 1 94 ? 17.904 10.910 -20.685 1.00 89.44 94 ALA A O 1
ATOM 765 N N . GLU A 1 95 ? 17.970 10.030 -18.625 1.00 91.69 95 GLU A N 1
ATOM 766 C CA . GLU A 1 95 ? 18.769 8.844 -18.955 1.00 91.69 95 GLU A CA 1
ATOM 767 C C . GLU A 1 95 ? 17.900 7.602 -19.216 1.00 91.69 95 GLU A C 1
ATOM 769 O O . GLU A 1 95 ? 18.420 6.496 -19.386 1.00 91.69 95 GLU A O 1
ATOM 774 N N . SER A 1 96 ? 16.580 7.797 -19.324 1.00 93.00 96 SER A N 1
ATOM 775 C CA . SER A 1 96 ? 15.570 6.738 -19.457 1.00 93.00 96 SER A CA 1
ATOM 776 C C . SER A 1 96 ? 15.489 5.820 -18.234 1.00 93.00 96 SER A C 1
ATOM 778 O O . SER A 1 96 ? 15.203 4.628 -18.359 1.00 93.00 96 SER A O 1
ATOM 780 N N . VAL A 1 97 ? 15.729 6.367 -17.041 1.00 96.19 97 VAL A N 1
ATOM 781 C CA . VAL A 1 97 ? 15.454 5.675 -15.782 1.00 96.19 97 VAL A CA 1
ATOM 782 C C . VAL A 1 97 ? 14.030 5.977 -15.337 1.00 96.19 97 VAL A C 1
ATOM 784 O O . VAL A 1 97 ? 13.662 7.116 -15.030 1.00 96.19 97 VAL A O 1
ATOM 787 N N . LEU A 1 98 ? 13.227 4.921 -15.264 1.00 96.75 98 LEU A N 1
ATOM 788 C CA . LEU A 1 98 ? 11.861 4.950 -14.772 1.00 96.75 98 LEU A CA 1
ATOM 789 C C . LEU A 1 98 ? 11.863 4.777 -13.253 1.00 96.75 98 LEU A C 1
ATOM 791 O O . LEU A 1 98 ? 12.364 3.780 -12.738 1.00 96.75 98 LEU A O 1
ATOM 795 N N . THR A 1 99 ? 11.266 5.719 -12.523 1.00 97.88 99 THR A N 1
ATOM 796 C CA . THR A 1 99 ? 11.099 5.602 -11.068 1.00 97.88 99 THR A CA 1
ATOM 797 C C . THR A 1 99 ? 9.651 5.285 -10.721 1.00 97.88 99 THR A C 1
ATOM 799 O O . THR A 1 99 ? 8.780 6.131 -10.891 1.00 97.88 99 THR A O 1
ATOM 802 N N . LEU A 1 100 ? 9.378 4.100 -10.180 1.00 98.00 100 LEU A N 1
ATOM 803 C CA . LEU A 1 100 ? 8.065 3.730 -9.652 1.00 98.00 100 LEU A CA 1
ATOM 804 C C . LEU A 1 100 ? 7.992 4.113 -8.174 1.00 98.00 100 LEU A C 1
ATOM 806 O O . LEU A 1 100 ? 8.595 3.454 -7.328 1.00 98.00 100 LEU A O 1
ATOM 810 N N . ASN A 1 101 ? 7.244 5.168 -7.851 1.00 98.12 101 ASN A N 1
ATOM 811 C CA . ASN A 1 101 ? 6.968 5.536 -6.464 1.00 98.12 101 ASN A CA 1
ATOM 812 C C . ASN A 1 101 ? 5.689 4.848 -6.010 1.00 98.12 101 ASN A C 1
ATOM 814 O O . ASN A 1 101 ? 4.604 5.211 -6.462 1.00 98.12 101 ASN A O 1
ATOM 818 N N . CYS A 1 102 ? 5.803 3.896 -5.098 1.00 98.19 102 CYS A N 1
ATOM 819 C CA . CYS A 1 102 ? 4.705 3.034 -4.696 1.00 98.19 102 CYS A CA 1
ATOM 820 C C . CYS A 1 102 ? 4.408 3.152 -3.196 1.00 98.19 102 CYS A C 1
ATOM 822 O O . CYS A 1 102 ? 5.261 3.501 -2.375 1.00 98.19 102 CYS A O 1
ATOM 824 N N . LEU A 1 103 ? 3.169 2.844 -2.832 1.00 97.38 103 LEU A N 1
ATOM 825 C CA . LEU A 1 103 ? 2.666 2.820 -1.462 1.00 97.38 103 LEU A CA 1
ATOM 826 C C . LEU A 1 103 ? 1.948 1.493 -1.240 1.00 97.38 103 LEU A C 1
ATOM 828 O O . LEU A 1 103 ? 1.256 1.041 -2.148 1.00 97.38 103 LEU A O 1
ATOM 832 N N . SER A 1 104 ? 2.081 0.894 -0.054 1.00 95.25 104 SER A N 1
ATOM 833 C CA . SER A 1 104 ? 1.326 -0.317 0.302 1.00 95.25 104 SER A CA 1
ATOM 834 C C . SER A 1 104 ? -0.148 -0.163 -0.091 1.00 95.25 104 SER A C 1
ATOM 836 O O . SER A 1 104 ? -0.765 0.871 0.188 1.00 95.25 104 SER A O 1
ATOM 838 N N . GLU A 1 105 ? -0.706 -1.169 -0.765 1.00 94.81 105 GLU A N 1
ATOM 839 C CA . GLU A 1 105 ? -2.071 -1.144 -1.301 1.00 94.81 105 GLU A CA 1
ATOM 840 C C . GLU A 1 105 ? -3.096 -0.875 -0.190 1.00 94.81 105 GLU A C 1
ATOM 842 O O . GLU A 1 105 ? -3.997 -0.055 -0.363 1.00 94.81 105 GLU A O 1
ATOM 847 N N . VAL A 1 106 ? -2.896 -1.463 0.993 1.00 93.25 106 VAL A N 1
ATOM 848 C CA . VAL A 1 106 ? -3.738 -1.239 2.180 1.00 93.25 106 VAL A CA 1
ATOM 849 C C . VAL A 1 106 ? -3.711 0.234 2.596 1.00 93.25 106 VAL A C 1
ATOM 851 O O . VAL A 1 106 ? -4.742 0.857 2.854 1.00 93.25 106 VAL A O 1
ATOM 854 N N . ILE A 1 107 ? -2.527 0.841 2.612 1.00 95.00 107 ILE A N 1
ATOM 855 C CA . ILE A 1 107 ? -2.345 2.236 3.028 1.00 95.00 107 ILE A CA 1
ATOM 856 C C . ILE A 1 107 ? -2.866 3.196 1.961 1.00 95.00 107 ILE A C 1
ATOM 858 O O . ILE A 1 107 ? -3.430 4.244 2.288 1.00 95.00 107 ILE A O 1
ATOM 862 N N . PHE A 1 108 ? -2.729 2.839 0.686 1.00 95.69 108 PHE A N 1
ATOM 863 C CA . PHE A 1 108 ? -3.339 3.558 -0.423 1.00 95.69 108 PHE A CA 1
ATOM 864 C C . PHE A 1 108 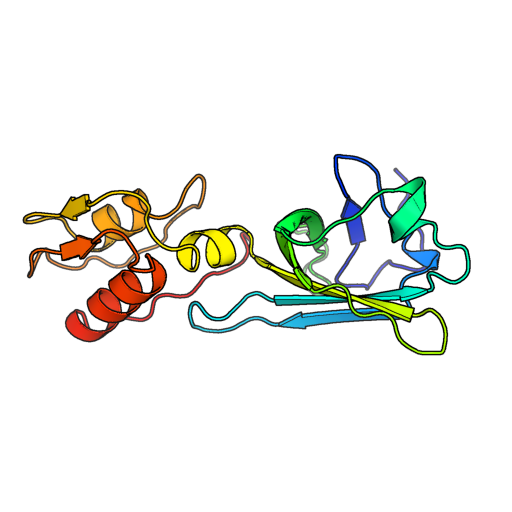? -4.872 3.548 -0.325 1.00 95.69 108 PHE A C 1
ATOM 866 O O . PHE A 1 108 ? -5.492 4.612 -0.404 1.00 95.69 108 PHE A O 1
ATOM 873 N N . GLN A 1 109 ? -5.486 2.397 -0.039 1.00 94.31 109 GLN A N 1
ATOM 874 C CA . GLN A 1 109 ? -6.929 2.283 0.200 1.00 94.31 109 GLN A CA 1
ATOM 875 C C . GLN A 1 109 ? -7.371 3.155 1.384 1.00 94.31 109 GLN A C 1
ATOM 877 O O . GLN A 1 109 ? -8.297 3.953 1.254 1.00 94.31 109 GLN A O 1
ATOM 882 N N . LEU A 1 110 ? -6.642 3.124 2.504 1.00 95.38 110 LEU A N 1
ATOM 883 C CA . LEU A 1 110 ? -6.924 3.980 3.665 1.00 95.38 110 LEU A CA 1
ATOM 884 C C . LEU A 1 110 ? -6.742 5.483 3.384 1.00 95.38 110 LEU A C 1
ATOM 886 O O . LEU A 1 110 ? -7.263 6.332 4.119 1.00 95.38 110 LEU A O 1
ATOM 890 N N . LYS A 1 111 ? -5.983 5.857 2.352 1.00 95.69 111 LYS A N 1
ATOM 891 C CA . LYS A 1 111 ? -5.810 7.251 1.909 1.00 95.69 111 LYS A CA 1
ATOM 892 C C . LYS A 1 111 ? -6.753 7.646 0.777 1.00 95.69 111 LYS A C 1
ATOM 894 O O . LYS A 1 111 ? -6.837 8.838 0.466 1.00 95.69 111 LYS A O 1
ATOM 899 N N . THR A 1 112 ? -7.483 6.695 0.211 1.00 95.12 112 THR A N 1
ATOM 900 C CA . THR A 1 112 ? -8.518 6.957 -0.784 1.00 95.12 112 THR A CA 1
ATOM 901 C C . THR A 1 112 ? -9.760 7.505 -0.072 1.00 95.12 112 THR A C 1
ATOM 903 O O . THR A 1 112 ? -10.201 6.922 0.920 1.00 95.12 112 THR A O 1
ATOM 906 N N . PRO A 1 113 ? -10.301 8.665 -0.489 1.00 97.00 113 PRO A N 1
ATOM 907 C CA . PRO A 1 113 ? -11.503 9.225 0.120 1.00 97.00 113 PRO A CA 1
ATOM 908 C C . PRO A 1 113 ? -12.689 8.258 0.067 1.00 97.00 113 PRO A C 1
ATOM 910 O O . PRO A 1 113 ? -12.929 7.610 -0.950 1.00 97.00 113 PRO A O 1
ATOM 913 N N . ALA A 1 114 ? -13.455 8.193 1.153 1.00 95.69 114 ALA A N 1
ATOM 914 C CA . ALA A 1 114 ? -14.676 7.407 1.209 1.00 95.69 114 ALA A CA 1
ATOM 915 C C . ALA A 1 114 ? -15.717 7.953 0.224 1.00 95.69 114 ALA A C 1
ATOM 917 O O . ALA A 1 114 ? -15.935 9.162 0.144 1.00 95.69 114 ALA A O 1
ATOM 918 N N . VAL A 1 115 ? -16.386 7.057 -0.501 1.00 95.44 115 VAL A N 1
ATOM 919 C CA . VAL A 1 115 ? -17.459 7.423 -1.444 1.00 95.44 115 VAL A CA 1
ATOM 920 C C . VAL A 1 115 ? -18.810 7.544 -0.731 1.00 95.44 115 VAL A C 1
ATOM 922 O O . VAL A 1 115 ? -19.667 8.317 -1.147 1.00 95.44 115 VAL A O 1
ATOM 925 N N . MET A 1 116 ? -18.993 6.814 0.370 1.00 95.12 116 MET A N 1
ATOM 926 C CA . MET A 1 116 ? -20.235 6.772 1.142 1.00 95.12 116 MET A CA 1
ATOM 927 C C . MET A 1 116 ? -19.984 7.001 2.629 1.00 95.12 116 MET A C 1
ATOM 929 O O . MET A 1 116 ? -18.881 6.769 3.127 1.00 95.12 116 MET A O 1
ATOM 933 N N . ALA A 1 117 ? -21.031 7.442 3.325 1.00 96.25 117 ALA A N 1
ATOM 934 C CA . ALA A 1 117 ? -21.000 7.613 4.767 1.00 96.25 117 ALA A CA 1
ATOM 935 C C . ALA A 1 117 ? -20.990 6.254 5.482 1.00 96.25 117 ALA A C 1
ATOM 937 O O . ALA A 1 117 ? -21.666 5.318 5.055 1.00 96.25 117 ALA A O 1
ATOM 938 N N . ARG A 1 118 ? -20.259 6.163 6.594 1.00 95.94 118 ARG A N 1
ATOM 939 C CA . ARG A 1 118 ? -20.282 5.025 7.519 1.00 95.94 118 ARG A CA 1
ATOM 940 C C . ARG A 1 118 ? -20.326 5.547 8.950 1.00 95.94 118 ARG A C 1
ATOM 942 O O . ARG A 1 118 ? -19.563 6.450 9.295 1.00 95.94 118 ARG A O 1
ATOM 949 N N . PHE A 1 119 ? -21.214 4.976 9.752 1.00 96.44 119 PHE A N 1
ATOM 950 C CA . PHE A 1 119 ? -21.446 5.361 11.141 1.00 96.44 119 PHE A CA 1
ATOM 951 C C . PHE A 1 119 ? -21.133 4.160 12.028 1.00 96.44 119 PHE A C 1
ATOM 953 O O . PHE A 1 119 ? -21.617 3.061 11.762 1.00 96.44 119 PHE A O 1
ATOM 960 N N . PHE A 1 120 ? -20.309 4.371 13.045 1.00 95.50 120 PHE A N 1
ATOM 961 C CA . PHE A 1 120 ? -19.869 3.353 13.988 1.00 95.50 120 PHE A CA 1
ATOM 962 C C . PHE A 1 120 ? -20.322 3.790 15.378 1.00 95.50 120 PHE A C 1
ATOM 964 O O . PHE A 1 120 ? -19.663 4.610 16.013 1.00 95.50 120 PHE A O 1
ATOM 971 N N . VAL A 1 121 ? -21.485 3.299 15.798 1.00 94.56 121 VAL A N 1
ATOM 972 C CA . VAL A 1 121 ? -22.144 3.723 17.039 1.00 94.56 121 VAL A CA 1
ATOM 973 C C . VAL A 1 121 ? -21.868 2.692 18.123 1.00 94.56 121 VAL A C 1
ATOM 975 O O . VAL A 1 121 ? -22.241 1.531 17.960 1.00 94.56 121 VAL A O 1
ATOM 978 N N . GLY A 1 122 ? -21.200 3.097 19.202 1.00 91.06 122 GLY A N 1
ATOM 979 C CA . GLY A 1 122 ? -20.803 2.194 20.291 1.00 91.06 122 GLY A CA 1
ATOM 980 C C . GLY A 1 122 ? -19.874 1.043 19.870 1.00 91.06 122 GLY A C 1
ATOM 981 O O . GLY A 1 122 ? -19.788 0.031 20.564 1.00 91.06 122 GLY A O 1
ATOM 982 N N . GLU A 1 123 ? -19.192 1.170 18.731 1.00 91.69 123 GLU A N 1
ATOM 983 C CA . GLU A 1 123 ? -18.268 0.159 18.212 1.00 91.69 123 GLU A CA 1
ATOM 984 C C . GLU A 1 123 ? -16.882 0.314 18.847 1.00 91.69 123 GLU A C 1
ATOM 986 O O . GLU A 1 123 ? -16.333 1.415 18.935 1.00 91.69 123 GLU A O 1
ATOM 991 N N . ALA A 1 124 ? -16.267 -0.801 19.245 1.00 91.19 124 ALA A N 1
ATOM 992 C CA . ALA A 1 124 ? -14.893 -0.777 19.737 1.00 91.19 124 ALA A CA 1
ATOM 993 C C . ALA A 1 124 ? -13.918 -0.364 18.611 1.00 91.19 124 ALA A C 1
ATOM 995 O O . ALA A 1 124 ? -14.119 -0.768 17.459 1.00 91.19 124 ALA A O 1
ATOM 996 N N . PRO A 1 125 ? -12.816 0.351 18.915 1.00 91.81 125 PRO A N 1
ATOM 997 C CA . PRO A 1 125 ? -11.824 0.770 17.920 1.00 91.81 125 PRO A CA 1
ATOM 998 C C . PRO A 1 125 ? -11.344 -0.344 16.981 1.00 91.81 125 PRO A C 1
ATOM 1000 O O . PRO A 1 125 ? -11.194 -0.120 15.782 1.00 91.81 125 PRO A O 1
ATOM 1003 N N . GLU A 1 126 ? -11.158 -1.561 17.496 1.00 91.44 126 GLU A N 1
ATOM 1004 C CA . GLU A 1 126 ? -10.793 -2.734 16.692 1.00 91.44 126 GLU A CA 1
ATOM 1005 C C . GLU A 1 126 ? -11.841 -3.059 15.617 1.00 91.44 126 GLU A C 1
ATOM 1007 O O . GLU A 1 126 ? -11.486 -3.288 14.459 1.00 91.44 126 GLU A O 1
ATOM 1012 N N . SER A 1 127 ? -13.127 -3.033 15.978 1.00 91.44 127 SER A N 1
ATOM 1013 C CA . SER A 1 127 ? -14.243 -3.263 15.053 1.00 91.44 127 SER A CA 1
ATOM 1014 C C . SER A 1 127 ? -14.247 -2.208 13.947 1.00 91.44 127 SER A C 1
ATOM 1016 O O . SER A 1 127 ? -14.325 -2.534 12.758 1.00 91.44 127 SER A O 1
ATOM 1018 N N . VAL A 1 128 ? -14.032 -0.939 14.318 1.00 93.19 128 VAL A N 1
ATOM 1019 C CA . VAL A 1 128 ? -13.925 0.167 13.359 1.00 93.19 128 VAL A CA 1
ATOM 1020 C C . VAL A 1 128 ? -12.757 -0.054 12.400 1.00 93.19 128 VAL A C 1
ATOM 1022 O O . VAL A 1 128 ? -12.961 -0.003 11.188 1.00 93.19 128 VAL A O 1
ATOM 1025 N N . VAL A 1 129 ? -11.556 -0.364 12.901 1.00 92.62 129 VAL A N 1
ATOM 1026 C CA . VAL A 1 129 ? -10.372 -0.640 12.065 1.00 92.62 129 VAL A CA 1
ATOM 1027 C C . VAL A 1 129 ? -10.640 -1.806 11.115 1.00 92.62 129 VAL A C 1
ATOM 1029 O O . VAL A 1 129 ? -10.436 -1.662 9.911 1.00 92.62 129 VAL A O 1
ATOM 1032 N N . LYS A 1 130 ? -11.171 -2.923 11.626 1.00 91.31 130 LYS A N 1
ATOM 1033 C CA . LYS A 1 130 ? -11.513 -4.127 10.849 1.00 91.31 130 LYS A CA 1
ATOM 1034 C C . LYS A 1 130 ? -12.500 -3.862 9.736 1.00 91.31 130 LYS A C 1
ATOM 1036 O O . LYS A 1 130 ? -12.417 -4.460 8.673 1.00 91.31 130 LYS A O 1
ATOM 1041 N N . SER A 1 131 ? -13.411 -2.932 9.961 1.00 92.06 131 SER A N 1
ATOM 1042 C CA . SER A 1 131 ? -14.376 -2.537 8.954 1.00 92.06 131 SER A CA 1
ATOM 1043 C C . SER A 1 131 ? -13.759 -1.684 7.827 1.00 92.06 131 SER A C 1
ATOM 1045 O O . SER A 1 131 ? -14.374 -1.545 6.767 1.00 92.06 131 SER A O 1
ATOM 1047 N N . LEU A 1 132 ? -12.596 -1.058 8.053 1.00 92.38 132 LEU A N 1
ATOM 1048 C CA . LEU A 1 132 ? -11.948 -0.110 7.136 1.00 92.38 132 LEU A CA 1
ATOM 1049 C C . LEU A 1 132 ? -10.789 -0.717 6.340 1.00 92.38 132 LEU A C 1
ATOM 1051 O O . LEU A 1 132 ? -10.378 -0.117 5.347 1.00 92.38 132 LEU A O 1
ATOM 1055 N N . VAL A 1 133 ? -10.268 -1.870 6.758 1.00 89.12 133 VAL A N 1
ATOM 1056 C CA . VAL A 1 133 ? -9.215 -2.605 6.046 1.00 89.12 133 VAL A CA 1
ATOM 1057 C C . VAL A 1 133 ? -9.779 -3.906 5.485 1.00 89.12 133 VAL A C 1
ATOM 1059 O O . VAL A 1 133 ? -10.476 -4.644 6.176 1.00 89.12 133 VAL A O 1
ATOM 1062 N N . ASN A 1 134 ? -9.477 -4.200 4.222 1.00 77.50 134 ASN A N 1
ATOM 1063 C CA . ASN A 1 134 ? -9.907 -5.435 3.573 1.00 77.50 134 ASN A CA 1
ATOM 1064 C C . ASN A 1 134 ? -8.769 -6.454 3.594 1.00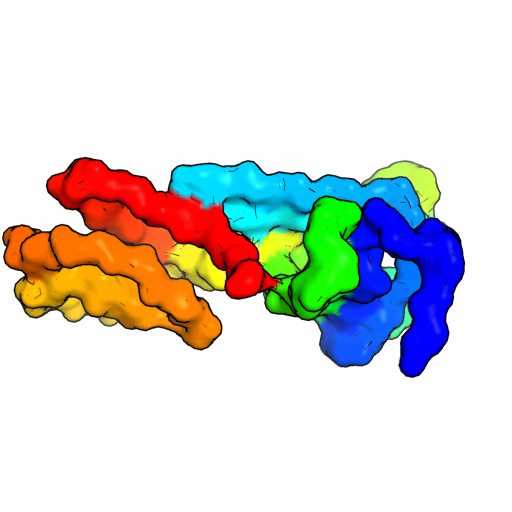 77.50 134 ASN A C 1
ATOM 1066 O O . ASN A 1 134 ? -7.643 -6.122 3.239 1.00 77.50 134 ASN A O 1
ATOM 1070 N N . HIS A 1 135 ? -9.075 -7.702 3.957 1.00 73.00 135 HIS A N 1
ATOM 1071 C CA . HIS A 1 135 ? -8.140 -8.837 3.887 1.00 73.00 135 HIS A CA 1
ATOM 1072 C C . HIS A 1 135 ? -6.811 -8.651 4.654 1.00 73.00 135 HIS A C 1
ATOM 1074 O O . HIS A 1 135 ? -5.856 -9.381 4.410 1.00 73.00 135 HIS A O 1
ATOM 1080 N N . THR A 1 136 ? -6.747 -7.716 5.608 1.00 82.88 136 THR A N 1
ATOM 1081 C CA . THR A 1 136 ? -5.584 -7.508 6.483 1.00 82.88 136 THR A CA 1
ATOM 1082 C C . THR A 1 136 ? -5.850 -8.107 7.860 1.00 82.88 136 THR A C 1
ATOM 1084 O O . THR A 1 136 ? -6.910 -7.889 8.449 1.00 82.88 136 THR A O 1
ATOM 1087 N N . THR A 1 137 ? -4.881 -8.853 8.392 1.00 85.38 137 THR A N 1
ATOM 1088 C CA . THR A 1 137 ? -4.939 -9.312 9.788 1.00 85.38 137 THR A CA 1
ATOM 1089 C C . THR A 1 137 ? -4.728 -8.127 10.720 1.00 85.38 137 THR A C 1
ATOM 1091 O O . THR A 1 137 ? -3.839 -7.311 10.493 1.00 85.38 137 THR A O 1
ATOM 1094 N N . ILE A 1 138 ? -5.538 -8.034 11.771 1.00 87.81 138 ILE A N 1
ATOM 1095 C CA . ILE A 1 138 ? -5.434 -6.972 12.772 1.00 87.81 138 ILE A CA 1
ATOM 1096 C C . ILE A 1 138 ? -4.937 -7.578 14.071 1.00 87.81 138 ILE A C 1
ATOM 1098 O O . ILE A 1 138 ? -5.444 -8.604 14.519 1.00 87.81 138 ILE A O 1
ATOM 1102 N N . GLN A 1 139 ? -3.959 -6.908 14.670 1.00 88.56 139 GLN A N 1
ATOM 1103 C CA . GLN A 1 139 ? -3.533 -7.135 16.040 1.00 88.56 139 GLN A CA 1
ATOM 1104 C C . GLN A 1 139 ? -3.815 -5.860 16.830 1.00 88.56 139 GLN A C 1
ATOM 1106 O O . GLN A 1 139 ? -3.334 -4.781 16.481 1.00 88.56 139 GLN A O 1
ATOM 1111 N N . SER A 1 140 ? -4.625 -5.977 17.875 1.00 86.88 140 SER A N 1
ATOM 1112 C CA . SER A 1 140 ? -5.062 -4.857 18.703 1.00 86.88 140 SER A CA 1
ATOM 1113 C C . SER A 1 140 ? -4.997 -5.222 20.176 1.00 86.88 140 SER A C 1
ATOM 1115 O O . SER A 1 140 ? -5.260 -6.353 20.581 1.00 86.88 140 SER A O 1
ATOM 1117 N N . ASN A 1 141 ? -4.679 -4.220 20.991 1.00 85.38 141 ASN A N 1
ATOM 1118 C CA . ASN A 1 141 ? -4.956 -4.277 22.418 1.00 85.38 141 ASN A CA 1
ATOM 1119 C C . ASN A 1 141 ? -6.453 -4.039 22.660 1.00 85.38 141 ASN A C 1
ATOM 1121 O O . ASN A 1 141 ? -7.158 -3.506 21.801 1.00 85.38 141 ASN A O 1
ATOM 1125 N N . ALA A 1 142 ? -6.937 -4.395 23.848 1.00 82.81 142 ALA A N 1
ATOM 1126 C CA . ALA A 1 142 ? -8.310 -4.101 24.234 1.00 82.81 142 ALA A CA 1
ATOM 1127 C C . ALA A 1 142 ? -8.485 -2.590 24.466 1.00 82.81 142 ALA A C 1
ATOM 1129 O O . ALA A 1 142 ? -7.882 -2.023 25.378 1.00 82.81 142 ALA A O 1
ATOM 1130 N N . PHE A 1 143 ? -9.337 -1.957 23.658 1.00 87.06 143 PHE A N 1
ATOM 1131 C CA . PHE A 1 143 ? -9.747 -0.564 23.825 1.00 87.06 143 PHE A CA 1
ATOM 1132 C C . PHE A 1 143 ? -11.263 -0.501 24.056 1.00 87.06 143 PHE A C 1
ATOM 1134 O O . PHE A 1 143 ? -12.008 -1.152 23.319 1.00 87.06 143 PHE A O 1
ATOM 1141 N N . PRO A 1 144 ? -11.742 0.253 25.060 1.00 81.31 144 PRO A N 1
ATOM 1142 C CA . PRO A 1 144 ? -13.174 0.400 25.293 1.00 81.31 144 PRO A CA 1
ATOM 1143 C C . PRO A 1 144 ? -13.847 1.176 24.151 1.00 81.31 144 PRO A C 1
ATOM 1145 O O . PRO A 1 144 ? -13.230 2.033 23.517 1.00 81.31 144 PRO A O 1
ATOM 1148 N N . ALA A 1 145 ? -15.128 0.893 23.907 1.00 82.38 145 ALA A N 1
ATOM 1149 C CA . ALA A 1 145 ? -15.975 1.719 23.052 1.00 82.38 145 ALA A CA 1
ATOM 1150 C C . ALA A 1 145 ? -16.367 2.983 23.832 1.00 82.38 145 ALA A C 1
ATOM 1152 O O . ALA A 1 145 ? -17.233 2.929 24.704 1.00 82.38 145 ALA A O 1
ATOM 1153 N N . ILE A 1 146 ? -15.654 4.084 23.587 1.00 74.75 146 ILE A N 1
ATOM 1154 C CA . ILE A 1 146 ? -15.849 5.352 24.310 1.00 74.75 146 ILE A CA 1
ATOM 1155 C C . ILE A 1 146 ? -16.732 6.314 23.503 1.00 74.75 146 ILE A C 1
ATOM 1157 O O . ILE A 1 146 ? -17.566 6.996 24.086 1.00 74.75 146 ILE A O 1
ATOM 1161 N N . GLU A 1 147 ? -16.561 6.351 22.180 1.00 84.19 147 GLU A N 1
ATOM 1162 C CA . GLU A 1 147 ? -17.106 7.390 21.299 1.00 84.19 147 GLU A CA 1
ATOM 1163 C C . GLU A 1 147 ? -17.782 6.793 20.058 1.00 84.19 147 GLU A C 1
ATOM 1165 O O . GLU A 1 147 ? -17.492 5.663 19.653 1.00 84.19 147 GLU A O 1
ATOM 1170 N N . ASP A 1 148 ? -18.632 7.597 19.418 1.00 93.69 148 ASP A N 1
ATOM 1171 C CA . ASP A 1 148 ? -19.205 7.291 18.109 1.00 93.69 148 ASP A CA 1
ATOM 1172 C C . ASP A 1 148 ? -18.319 7.847 16.986 1.00 93.69 148 ASP A C 1
ATOM 1174 O O . ASP A 1 148 ? -17.947 9.026 16.967 1.00 93.69 148 ASP A O 1
ATOM 1178 N N . TYR A 1 149 ? -18.020 7.010 15.994 1.00 95.25 149 TYR A N 1
ATOM 1179 C CA . TYR A 1 149 ? -17.139 7.364 14.886 1.00 95.25 149 TYR A CA 1
ATOM 1180 C C . TYR A 1 149 ? -17.894 7.521 13.572 1.00 95.25 149 TYR A C 1
ATOM 1182 O O . TYR A 1 149 ? -18.710 6.687 13.180 1.00 95.25 149 TYR A O 1
ATOM 1190 N N . HIS A 1 150 ? -17.564 8.577 12.828 1.00 96.12 150 HIS A N 1
ATOM 1191 C CA . HIS A 1 150 ? -18.213 8.901 11.561 1.00 96.12 150 HIS A CA 1
ATOM 1192 C C . HIS A 1 150 ? -17.188 9.056 10.442 1.00 96.12 150 HIS A C 1
ATOM 1194 O O . HIS A 1 150 ? -16.307 9.918 10.487 1.00 96.12 150 HIS A O 1
ATOM 1200 N N . LEU A 1 151 ? -17.330 8.244 9.396 1.00 97.25 151 LEU A N 1
ATOM 1201 C CA . LEU A 1 151 ? -16.602 8.409 8.146 1.00 97.25 151 LEU A CA 1
ATOM 1202 C C . LEU A 1 151 ? -17.547 9.011 7.110 1.00 97.25 151 LEU A C 1
ATOM 1204 O O . LEU A 1 151 ? -18.393 8.309 6.565 1.00 97.25 151 LEU A O 1
ATOM 1208 N N . LEU A 1 152 ? -17.417 10.308 6.845 1.00 96.94 152 LEU A N 1
ATOM 1209 C CA . LEU A 1 152 ? -18.247 10.999 5.857 1.00 96.94 152 LEU A CA 1
ATOM 1210 C C . LEU A 1 152 ? -17.672 10.852 4.435 1.00 96.94 152 LEU A C 1
ATOM 1212 O O . LEU A 1 152 ? -16.461 10.658 4.281 1.00 96.94 152 LEU A O 1
ATOM 1216 N N . PRO A 1 153 ? -18.497 11.004 3.381 1.00 96.94 153 PRO A N 1
ATOM 1217 C CA . PRO A 1 153 ? -18.007 11.063 2.008 1.00 96.94 153 PRO A CA 1
ATOM 1218 C C . PRO A 1 153 ? -16.919 12.133 1.839 1.00 96.94 153 PRO A C 1
ATOM 1220 O O . PRO A 1 153 ? -17.011 13.229 2.391 1.00 96.94 153 PRO A O 1
ATOM 1223 N N . GLY A 1 154 ? -15.859 11.809 1.101 1.00 96.75 154 GLY A N 1
ATOM 1224 C CA . GLY A 1 154 ? -14.689 12.671 0.918 1.00 96.75 154 GLY A CA 1
ATOM 1225 C C . GLY A 1 154 ? -13.661 12.611 2.059 1.00 96.75 154 GLY A C 1
ATOM 1226 O O . GLY A 1 154 ? -12.520 13.041 1.872 1.00 96.75 154 GLY A O 1
ATOM 1227 N N . MET A 1 155 ? -13.995 12.035 3.221 1.00 97.19 155 MET A N 1
ATOM 1228 C CA . MET A 1 155 ? -13.019 11.799 4.288 1.00 97.19 155 MET A CA 1
ATOM 1229 C C . MET A 1 155 ? -12.175 10.560 3.992 1.00 97.19 155 MET A C 1
ATOM 1231 O O . MET A 1 155 ? -12.669 9.539 3.524 1.00 97.19 155 MET A O 1
ATOM 1235 N N . ARG A 1 156 ? -10.880 10.626 4.308 1.00 96.94 156 ARG A N 1
ATOM 1236 C CA . ARG A 1 156 ? -9.983 9.468 4.215 1.00 96.94 156 ARG A CA 1
ATOM 1237 C C . ARG A 1 156 ? -10.144 8.580 5.455 1.00 96.94 156 ARG A C 1
ATOM 1239 O O . ARG A 1 156 ? -10.033 9.125 6.557 1.00 96.94 156 ARG A O 1
ATOM 1246 N N . PRO A 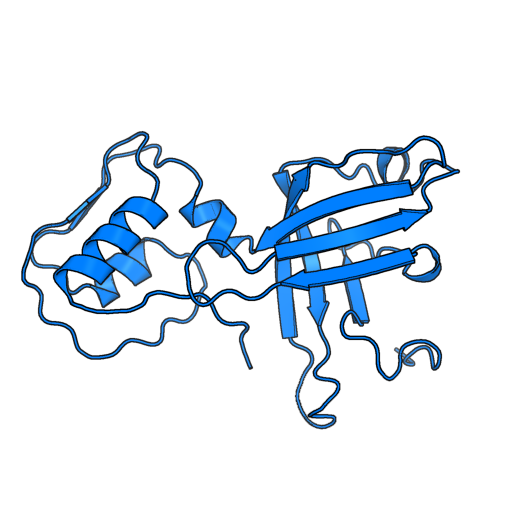1 157 ? -10.289 7.250 5.321 1.00 96.81 157 PRO A N 1
ATOM 1247 C CA . PRO A 1 157 ? -10.273 6.325 6.458 1.00 96.81 157 PRO A CA 1
ATOM 1248 C C . PRO A 1 157 ? -9.075 6.536 7.392 1.00 96.81 157 PRO A C 1
ATOM 1250 O O . PRO A 1 157 ? -9.229 6.616 8.604 1.00 96.81 157 PRO A O 1
ATOM 1253 N N . SER A 1 158 ? -7.885 6.763 6.832 1.00 96.31 158 SER A N 1
ATOM 1254 C CA . SER A 1 158 ? -6.663 7.078 7.586 1.00 96.31 158 SER A CA 1
ATOM 1255 C C . SER A 1 158 ? -6.786 8.311 8.486 1.00 96.31 158 SER A C 1
ATOM 1257 O O . SER A 1 158 ? -6.128 8.372 9.521 1.00 96.31 158 SER A O 1
ATOM 1259 N N . ARG A 1 159 ? -7.621 9.301 8.135 1.00 96.56 159 ARG A N 1
ATOM 1260 C CA . ARG A 1 159 ? -7.889 10.458 9.002 1.00 96.56 159 ARG A CA 1
ATOM 1261 C C . ARG A 1 159 ? -8.735 10.052 10.207 1.00 96.56 159 ARG A C 1
ATOM 1263 O O . ARG A 1 159 ? -8.417 10.487 11.308 1.00 96.56 159 ARG A O 1
ATOM 1270 N N . LEU A 1 160 ? -9.762 9.226 10.001 1.00 96.31 160 LEU A N 1
ATOM 1271 C CA . LEU A 1 160 ? -10.582 8.697 11.091 1.00 96.31 160 LEU A CA 1
ATOM 1272 C C . LEU A 1 160 ? -9.745 7.811 12.023 1.00 96.31 160 LEU A C 1
ATOM 1274 O O . LEU A 1 160 ? -9.759 8.008 13.230 1.00 96.31 160 LEU A O 1
ATOM 1278 N N . LEU A 1 161 ? -8.924 6.918 11.468 1.00 95.44 161 LEU A N 1
ATOM 1279 C CA . LEU A 1 161 ? -8.014 6.086 12.260 1.00 95.44 161 LEU A CA 1
ATOM 1280 C C . LEU A 1 161 ? -7.033 6.925 13.092 1.00 95.44 161 LEU A C 1
ATOM 1282 O O . LEU A 1 161 ? -6.800 6.633 14.260 1.00 95.44 161 LEU A O 1
ATOM 1286 N N . LYS A 1 162 ? -6.498 8.018 12.532 1.00 94.75 162 LYS A N 1
ATOM 1287 C CA . LYS A 1 162 ? -5.653 8.961 13.286 1.00 94.75 162 LYS A CA 1
ATOM 1288 C C . LYS A 1 162 ? -6.404 9.679 14.406 1.00 94.75 162 LYS A C 1
ATOM 1290 O O . LYS A 1 162 ? -5.776 10.037 15.396 1.00 94.75 162 LYS A O 1
ATOM 1295 N N . GLN A 1 163 ? -7.700 9.932 14.241 1.00 94.19 163 GLN A N 1
ATOM 1296 C CA . GLN A 1 163 ? -8.536 10.494 15.299 1.00 94.19 163 GLN A CA 1
ATOM 1297 C C . GLN A 1 163 ? -8.718 9.475 16.429 1.00 94.19 163 GLN A C 1
ATOM 1299 O O . GLN A 1 163 ? -8.355 9.788 17.558 1.00 94.19 163 GLN A O 1
ATOM 1304 N N . ILE A 1 164 ? -9.145 8.251 16.101 1.00 93.88 164 ILE A N 1
ATOM 1305 C CA . ILE A 1 164 ? -9.298 7.143 17.059 1.00 93.88 164 ILE A CA 1
ATOM 1306 C C . ILE A 1 164 ? -8.010 6.958 17.866 1.00 93.88 164 ILE A C 1
ATOM 1308 O O . ILE A 1 164 ? -8.029 7.015 19.089 1.00 93.88 164 ILE A O 1
ATOM 1312 N N . ALA A 1 165 ? -6.868 6.838 17.182 1.00 93.44 165 ALA A N 1
ATOM 1313 C CA . ALA A 1 165 ? -5.571 6.657 17.827 1.00 93.44 165 ALA A CA 1
ATOM 1314 C C . ALA A 1 165 ? -5.241 7.771 18.839 1.00 93.44 165 ALA A C 1
ATOM 1316 O O . ALA A 1 165 ? -4.677 7.503 19.894 1.00 93.44 165 ALA A O 1
ATOM 1317 N N . ARG A 1 166 ? -5.601 9.027 18.542 1.00 92.88 166 ARG A N 1
ATOM 1318 C CA . ARG A 1 166 ? -5.368 10.159 19.453 1.00 92.88 166 ARG A CA 1
ATOM 1319 C C . ARG A 1 166 ? -6.274 10.106 20.675 1.00 92.88 166 ARG A C 1
ATOM 1321 O O . ARG A 1 166 ? -5.796 10.348 21.776 1.00 92.88 166 ARG A O 1
ATOM 1328 N N . GLU A 1 167 ? -7.550 9.804 20.477 1.00 91.88 167 GLU A N 1
ATOM 1329 C CA . GLU A 1 167 ? -8.542 9.734 21.554 1.00 91.88 167 GLU A CA 1
ATOM 1330 C C . GLU A 1 167 ? -8.268 8.567 22.507 1.00 91.88 167 GLU A C 1
ATOM 1332 O O . GLU A 1 167 ? -8.456 8.696 23.712 1.00 91.88 167 GLU A O 1
ATOM 1337 N N . THR A 1 168 ? -7.743 7.454 21.990 1.00 90.81 168 THR A N 1
ATOM 1338 C CA . THR A 1 168 ? -7.420 6.263 22.787 1.00 90.81 168 THR A CA 1
ATOM 1339 C C . THR A 1 168 ? -5.961 6.202 23.246 1.00 90.81 168 THR A C 1
ATOM 1341 O O . THR A 1 168 ? -5.535 5.163 23.747 1.00 90.81 168 THR A O 1
ATOM 1344 N N . ALA A 1 169 ? -5.171 7.264 23.036 1.00 91.19 169 ALA A N 1
ATOM 1345 C CA . ALA A 1 169 ? -3.728 7.296 23.312 1.00 91.19 169 ALA A CA 1
ATOM 1346 C C . ALA A 1 169 ? -2.958 6.084 22.734 1.00 91.19 169 ALA A C 1
ATOM 1348 O O . ALA A 1 169 ? -2.059 5.529 23.366 1.00 91.19 169 ALA A O 1
ATOM 1349 N N . ALA A 1 170 ? -3.329 5.664 21.523 1.00 91.62 170 ALA A N 1
ATOM 1350 C CA . ALA A 1 170 ? -2.784 4.505 20.831 1.00 91.62 170 ALA A CA 1
ATOM 1351 C C . ALA A 1 170 ? -1.948 4.900 19.605 1.00 91.62 170 ALA A C 1
ATOM 1353 O O . ALA A 1 170 ? -1.963 6.036 19.128 1.00 91.62 170 ALA A O 1
ATOM 1354 N N . VAL A 1 171 ? -1.237 3.915 19.056 1.00 92.69 171 VAL A N 1
ATOM 1355 C CA . VAL A 1 171 ? -0.543 4.016 17.770 1.00 92.69 171 VAL A CA 1
ATOM 1356 C C . VAL A 1 171 ? -1.171 3.019 16.809 1.00 92.69 171 VAL A C 1
ATOM 1358 O O . VAL A 1 171 ? -1.338 1.850 17.144 1.00 92.69 171 VAL A O 1
ATOM 1361 N N . ILE A 1 172 ? -1.489 3.483 15.602 1.00 92.94 172 ILE A N 1
ATOM 1362 C CA . ILE A 1 172 ? -1.910 2.627 14.492 1.00 92.94 172 ILE A CA 1
ATOM 1363 C C . ILE A 1 172 ? -0.823 2.704 13.427 1.00 92.94 172 ILE A C 1
ATOM 1365 O O . ILE A 1 172 ? -0.541 3.778 12.888 1.00 92.94 172 ILE A O 1
ATOM 1369 N N . HIS A 1 173 ? -0.229 1.557 13.128 1.00 92.69 173 HIS A N 1
ATOM 1370 C CA . HIS A 1 173 ? 0.781 1.390 12.094 1.00 92.69 173 HIS A CA 1
ATOM 1371 C C . HIS A 1 173 ? 0.459 0.139 11.277 1.00 92.69 173 HIS A C 1
ATOM 1373 O O . HIS A 1 173 ? -0.325 -0.708 11.706 1.00 92.69 173 HIS A O 1
ATOM 1379 N N . TYR A 1 174 ? 1.035 0.057 10.084 1.00 90.94 174 TYR A N 1
ATOM 1380 C CA . TYR A 1 174 ? 0.979 -1.144 9.264 1.00 90.94 174 TYR A CA 1
ATOM 1381 C C . TYR A 1 174 ? 2.320 -1.858 9.356 1.00 90.94 174 TYR A C 1
ATOM 1383 O O . TYR A 1 174 ? 3.368 -1.218 9.274 1.00 90.94 174 TYR A O 1
ATOM 1391 N N . GLN A 1 175 ? 2.263 -3.175 9.503 1.00 86.75 175 GLN A N 1
ATOM 1392 C CA . GLN A 1 175 ? 3.425 -4.044 9.546 1.00 86.75 175 GLN A CA 1
ATOM 1393 C C . GLN A 1 175 ? 3.255 -5.138 8.492 1.00 86.75 175 GLN A C 1
ATOM 1395 O O . GLN A 1 175 ? 2.152 -5.658 8.304 1.00 86.75 175 GLN A O 1
ATOM 1400 N N . ARG A 1 176 ? 4.357 -5.492 7.828 1.00 79.62 176 ARG A N 1
ATOM 1401 C CA . ARG A 1 176 ? 4.430 -6.666 6.958 1.00 79.62 176 ARG A CA 1
ATOM 1402 C C . ARG A 1 176 ? 4.100 -7.941 7.740 1.00 79.62 176 ARG A C 1
ATOM 1404 O O . ARG A 1 176 ? 4.501 -8.066 8.899 1.00 79.62 176 ARG A O 1
ATOM 1411 N N . GLN A 1 177 ? 3.366 -8.871 7.130 1.00 69.31 177 GLN A N 1
ATOM 1412 C CA . GLN A 1 177 ? 3.109 -10.172 7.754 1.00 69.31 177 GLN A CA 1
ATOM 1413 C C . GLN A 1 177 ? 4.422 -10.963 7.810 1.00 69.31 177 GLN A C 1
ATOM 1415 O O . GLN A 1 177 ? 4.998 -11.263 6.767 1.00 69.31 177 GLN A O 1
ATOM 1420 N N . GLN A 1 178 ? 4.893 -11.234 9.028 1.00 57.25 178 GLN A N 1
ATOM 1421 C CA . GLN A 1 178 ? 5.987 -12.163 9.320 1.00 57.25 178 GLN A CA 1
ATOM 1422 C C . GLN A 1 178 ? 5.395 -13.519 9.691 1.00 57.25 178 GLN A C 1
ATOM 1424 O O . GLN A 1 178 ? 4.376 -13.512 10.425 1.00 57.25 178 GLN A O 1
#

Secondary structure (DSSP, 8-state):
-PPPGGGTT-SEEEEEETTEEP-GGGEEEEEEE--SSTT--EEEEEEE-TT-IIIIIS---TT-EEEEEE--TT-TTSPPEEEEEEEEE--B-TT-EEEEEEEEHHHHHHHSPPSS-EEESS--HHHHHHHHSSS-----------S-EEE-TT--HHHHHHHHHHHTT---------

Sequence (178 aa):
MAANPAFEHVLIQEVRYQDKPLDLSWLIEAVYIETLDLSGPKLILKLNDREAIFRDDLGIKPFETLTVTLADPYRRDELDTIERFAILTMPMDAESVLTLNCLSEVIFQLKTPAVMARFFVGEAPESVVKSLVNHTTIQSNAFPAIEDYHLLPGMRPSRLLKQIARETAAVIHYQRQQ

Organism: NCBI:txid2994442